Protein AF-A0A820BQ16-F1 (afdb_monomer_lite)

Sequence (74 aa):
MRDYQVRGLNWMISLYENGINGILADEMGLGKTLQTISLVGYMKLCRKSVPHLVISPKSTLRNWMNELKRWLPS

Foldseek 3Di:
DDPVLVVVLVVVVVCVVVVHDDDDPDDPPPPVLLSVLVNLVCCVPVHDNDDDDDDDDPVCPVVSVVSCCVRPND

Radius of gyration: 12.39 Å; chains: 1; bounding box: 29×28×25 Å

Secondary structure (DSSP, 8-state):
--HHHHHHHHHHHHHHHTT------PPTTS-HHHHHHHHHHHHHHHS----------GGGHHHHHHHHHHHS--

InterPro domains:
  IPR000330 SNF2, N-terminal domain [PF00176] (4-72)
  IPR014001 Helicase superfamily 1/2, ATP-binding domain [PS51192] (13-74)
  IPR027417 P-loop containing nucleoside triphosphate hydrolase [SSF52540] (1-73)
  IPR038718 SNF2-like, N-terminal domain superfamily [G3DSA:3.40.50.10810] (1-74)

pLDDT: mean 94.98, std 3.64, range [75.31, 98.0]

Organism: NCBI:txid392033

Structure (mmCIF, N/CA/C/O backbone):
data_AF-A0A820BQ16-F1
#
_entry.id   AF-A0A820BQ16-F1
#
loop_
_atom_site.group_PDB
_atom_site.id
_atom_site.type_symbol
_atom_site.label_atom_id
_atom_site.label_alt_id
_atom_site.label_comp_id
_atom_site.label_asym_id
_atom_site.label_entity_id
_atom_site.label_seq_id
_atom_site.pdbx_PDB_ins_code
_atom_site.Cartn_x
_atom_site.Cartn_y
_atom_site.Cartn_z
_atom_site.occupancy
_atom_site.B_iso_or_equiv
_atom_site.auth_seq_id
_atom_site.auth_comp_id
_atom_site.auth_asym_id
_atom_site.auth_atom_id
_atom_site.pdbx_PDB_model_num
ATOM 1 N N . MET A 1 1 ? -6.885 4.869 -10.098 1.00 89.06 1 MET A N 1
ATOM 2 C CA . MET A 1 1 ? -6.340 3.509 -9.878 1.00 89.06 1 MET A CA 1
ATOM 3 C C . MET A 1 1 ? -7.023 2.555 -10.836 1.00 89.06 1 MET A C 1
ATOM 5 O O . MET A 1 1 ? -8.160 2.816 -11.199 1.00 89.06 1 MET A O 1
ATOM 9 N N . ARG A 1 2 ? -6.340 1.489 -11.258 1.00 96.56 2 ARG A N 1
ATOM 10 C CA . ARG A 1 2 ? -6.947 0.402 -12.045 1.00 96.56 2 ARG A CA 1
ATOM 11 C C . ARG A 1 2 ? -7.764 -0.521 -11.131 1.00 96.56 2 ARG A C 1
ATOM 13 O O . ARG A 1 2 ? -7.456 -0.605 -9.943 1.00 96.56 2 ARG A O 1
ATOM 20 N N . ASP A 1 3 ? -8.726 -1.262 -11.672 1.00 97.44 3 ASP A N 1
ATOM 21 C CA . ASP A 1 3 ? -9.668 -2.077 -10.880 1.00 97.44 3 ASP A CA 1
ATOM 22 C C . ASP A 1 3 ? -8.987 -3.081 -9.950 1.00 97.44 3 ASP A C 1
ATOM 24 O O . ASP A 1 3 ? -9.352 -3.212 -8.784 1.00 97.44 3 ASP A O 1
ATOM 28 N N . TYR A 1 4 ? -7.941 -3.760 -10.428 1.00 96.75 4 TYR A N 1
ATOM 29 C CA . TYR A 1 4 ? -7.191 -4.702 -9.597 1.00 96.75 4 TYR A CA 1
ATOM 30 C C . TYR A 1 4 ? -6.498 -4.007 -8.415 1.00 96.75 4 TYR A C 1
ATOM 32 O O . TYR A 1 4 ? -6.391 -4.588 -7.341 1.00 96.75 4 TYR A O 1
ATOM 40 N N . GLN A 1 5 ? -6.091 -2.744 -8.578 1.00 97.75 5 GLN A N 1
ATOM 41 C CA . GLN A 1 5 ? -5.494 -1.960 -7.499 1.00 97.75 5 GLN A CA 1
ATOM 42 C C . GLN A 1 5 ? -6.540 -1.547 -6.469 1.00 97.75 5 GLN A C 1
ATOM 44 O O . GLN A 1 5 ? -6.246 -1.534 -5.279 1.00 97.75 5 GLN A O 1
ATOM 49 N N . VAL A 1 6 ? -7.755 -1.221 -6.919 1.00 97.69 6 VAL A N 1
ATOM 50 C CA . VAL A 1 6 ? -8.881 -0.912 -6.027 1.00 97.69 6 VAL A CA 1
ATOM 51 C C . VAL A 1 6 ? -9.261 -2.151 -5.218 1.00 97.69 6 VAL A C 1
ATOM 53 O O . VAL A 1 6 ? -9.441 -2.056 -4.008 1.00 97.69 6 VAL A O 1
ATOM 56 N N . ARG A 1 7 ? -9.293 -3.333 -5.849 1.00 97.38 7 ARG A N 1
ATOM 57 C CA . ARG A 1 7 ? -9.499 -4.605 -5.141 1.00 97.38 7 ARG A CA 1
ATOM 58 C C . ARG A 1 7 ? -8.407 -4.874 -4.102 1.00 97.38 7 ARG A C 1
ATOM 60 O O . ARG A 1 7 ? -8.743 -5.193 -2.967 1.00 97.38 7 ARG A O 1
ATOM 67 N N . GLY A 1 8 ? -7.133 -4.691 -4.460 1.00 97.62 8 GLY A N 1
ATOM 68 C CA . GLY A 1 8 ? -6.009 -4.839 -3.526 1.00 97.62 8 GLY A CA 1
ATOM 69 C C . GLY A 1 8 ? -6.089 -3.872 -2.340 1.00 97.62 8 GLY A C 1
ATOM 70 O O . GLY A 1 8 ? -5.897 -4.275 -1.195 1.00 97.62 8 GLY A O 1
ATOM 71 N N . LEU A 1 9 ? -6.465 -2.614 -2.587 1.00 97.69 9 LEU A N 1
ATOM 72 C CA . LEU A 1 9 ? -6.691 -1.625 -1.531 1.00 97.69 9 LEU A CA 1
ATOM 73 C C . LEU A 1 9 ? -7.842 -2.027 -0.601 1.00 97.69 9 LEU A C 1
ATOM 75 O O . LEU A 1 9 ? -7.657 -2.031 0.612 1.00 97.69 9 LEU A O 1
ATOM 79 N N . ASN A 1 10 ? -9.000 -2.399 -1.150 1.00 97.69 10 ASN A N 1
ATOM 80 C CA . ASN A 1 10 ? -10.152 -2.827 -0.351 1.00 97.69 10 ASN A CA 1
ATOM 81 C C . ASN A 1 10 ? -9.827 -4.065 0.493 1.00 97.69 10 ASN A C 1
ATOM 83 O O . ASN A 1 10 ? -10.235 -4.149 1.649 1.00 97.69 10 ASN A O 1
ATOM 87 N N . TRP A 1 11 ? -9.043 -4.997 -0.053 1.00 97.88 11 TRP A N 1
ATOM 88 C CA . TRP A 1 11 ? -8.548 -6.147 0.697 1.00 97.88 11 TRP A CA 1
ATOM 89 C C . TRP A 1 11 ? -7.651 -5.723 1.870 1.00 97.88 11 TRP A C 1
ATOM 91 O O . TRP A 1 11 ? -7.886 -6.155 2.996 1.00 97.88 11 TRP A O 1
ATOM 101 N N . MET A 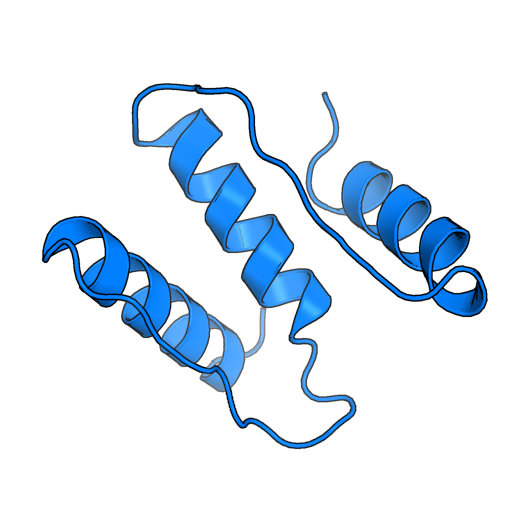1 12 ? -6.685 -4.821 1.656 1.00 97.81 12 MET A N 1
ATOM 102 C CA . MET A 1 12 ? -5.838 -4.305 2.744 1.00 97.81 12 MET A CA 1
ATOM 103 C C . MET A 1 12 ? -6.631 -3.530 3.809 1.00 97.81 12 MET A C 1
ATOM 105 O O . MET A 1 12 ? -6.315 -3.628 4.993 1.00 97.81 12 MET A O 1
ATOM 109 N N . ILE A 1 13 ? -7.668 -2.783 3.414 1.00 96.81 13 ILE A N 1
ATOM 110 C CA . ILE A 1 13 ? -8.577 -2.108 4.354 1.00 96.81 13 ILE A CA 1
ATOM 111 C C . ILE A 1 13 ? -9.310 -3.145 5.210 1.00 96.81 13 ILE A C 1
ATOM 113 O O . ILE A 1 13 ? -9.298 -3.036 6.433 1.00 96.81 13 ILE A O 1
ATOM 117 N N . SER A 1 14 ? -9.867 -4.189 4.589 1.00 97.88 14 SER A N 1
ATOM 118 C CA . SER A 1 14 ? -10.527 -5.284 5.307 1.00 97.88 14 SER A CA 1
ATOM 119 C C . SER A 1 14 ? -9.584 -5.967 6.298 1.00 97.88 14 SER A C 1
ATOM 121 O O . SER A 1 14 ? -10.003 -6.294 7.404 1.00 97.88 14 SER A O 1
ATOM 123 N N . LEU A 1 15 ? -8.314 -6.186 5.943 1.00 97.75 15 LEU A N 1
ATOM 124 C CA . LEU A 1 15 ? -7.327 -6.750 6.868 1.00 97.75 15 LEU A CA 1
ATOM 125 C C . LEU A 1 15 ? -7.136 -5.865 8.104 1.00 97.75 15 LEU A C 1
ATOM 127 O O . LEU A 1 15 ? -7.210 -6.356 9.230 1.00 97.75 15 LEU A O 1
ATOM 131 N N . TYR A 1 16 ? -6.965 -4.557 7.894 1.00 95.00 16 TYR A N 1
ATOM 132 C CA . TYR A 1 16 ? -6.819 -3.590 8.979 1.00 95.00 16 TYR A CA 1
ATOM 133 C C . TYR A 1 16 ? -8.041 -3.561 9.907 1.00 95.00 16 TYR A C 1
ATOM 135 O O . TYR A 1 16 ? -7.883 -3.598 11.124 1.00 95.00 16 TYR A O 1
ATOM 143 N N . GLU A 1 17 ? -9.253 -3.540 9.348 1.00 94.81 17 GLU A N 1
ATOM 144 C CA . GLU A 1 17 ? -10.501 -3.507 10.126 1.00 94.81 17 GLU A CA 1
ATOM 145 C C . GLU A 1 17 ? -10.703 -4.755 10.988 1.00 94.81 17 GLU A C 1
ATOM 147 O O . GLU A 1 17 ? -11.292 -4.673 12.062 1.00 94.81 17 GLU A O 1
ATOM 152 N N . ASN A 1 18 ? -10.167 -5.893 10.549 1.00 97.38 18 ASN A N 1
ATOM 153 C CA . ASN A 1 18 ? -10.221 -7.146 11.294 1.00 97.38 18 ASN A CA 1
ATOM 154 C C . ASN A 1 18 ? -8.996 -7.366 12.203 1.00 97.38 18 ASN A C 1
ATOM 156 O O . ASN A 1 18 ? -8.910 -8.398 12.863 1.00 97.38 18 ASN A O 1
ATOM 160 N N . GLY A 1 19 ? -8.039 -6.431 12.248 1.00 96.31 19 GLY A N 1
ATOM 161 C CA . GLY A 1 19 ? -6.811 -6.577 13.038 1.00 96.31 19 GLY A CA 1
ATOM 162 C C . GLY A 1 19 ? -5.878 -7.686 12.534 1.00 96.31 19 GLY A C 1
ATOM 163 O O . GLY A 1 19 ? -5.108 -8.248 13.311 1.00 96.31 19 GLY A O 1
ATOM 164 N N . ILE A 1 20 ? -5.952 -8.020 11.243 1.00 97.94 20 ILE A N 1
ATOM 165 C CA . ILE A 1 20 ? -5.178 -9.087 10.603 1.00 97.94 20 ILE A CA 1
ATOM 166 C C . ILE A 1 20 ? -4.053 -8.466 9.766 1.00 97.94 20 ILE A C 1
ATOM 168 O O . ILE A 1 20 ? -4.251 -7.480 9.061 1.00 97.94 20 ILE A O 1
ATOM 172 N N . ASN A 1 21 ? -2.862 -9.064 9.809 1.00 97.00 21 ASN A N 1
ATOM 173 C CA . ASN A 1 21 ? -1.747 -8.683 8.938 1.00 97.00 21 ASN A CA 1
ATOM 174 C C . ASN A 1 21 ? -1.799 -9.453 7.609 1.00 97.00 21 ASN A C 1
ATOM 176 O O . ASN A 1 21 ? -2.304 -10.572 7.556 1.00 97.00 21 ASN A O 1
ATOM 180 N N . GLY A 1 22 ? -1.224 -8.900 6.538 1.00 95.81 22 GLY A N 1
ATOM 181 C CA . GLY A 1 22 ? -1.208 -9.566 5.234 1.00 95.81 22 GLY A CA 1
ATOM 182 C C . GLY A 1 22 ? 0.019 -9.259 4.388 1.00 95.81 22 GLY A C 1
ATOM 183 O O . GLY A 1 22 ? 0.730 -8.281 4.614 1.00 95.81 22 GLY A O 1
ATOM 184 N N . ILE A 1 23 ? 0.247 -10.116 3.394 1.00 97.31 23 ILE A N 1
ATOM 185 C CA . ILE A 1 23 ? 1.312 -9.979 2.399 1.00 97.31 23 ILE A CA 1
ATOM 186 C C . ILE A 1 23 ? 0.655 -9.750 1.041 1.00 97.31 23 ILE A C 1
ATOM 188 O O . ILE A 1 23 ? -0.058 -10.614 0.536 1.00 97.31 23 ILE A O 1
ATOM 192 N N . LEU A 1 24 ? 0.909 -8.589 0.438 1.00 95.00 24 LEU A N 1
ATOM 193 C CA . LEU A 1 24 ? 0.451 -8.286 -0.915 1.00 95.00 24 LEU A CA 1
ATOM 194 C C . LEU A 1 24 ? 1.433 -8.882 -1.937 1.00 95.00 24 LEU A C 1
ATOM 196 O O . LEU A 1 24 ? 2.480 -8.295 -2.220 1.00 95.00 24 LEU A O 1
ATOM 200 N N . ALA A 1 25 ? 1.092 -10.054 -2.473 1.00 93.88 25 ALA A N 1
ATOM 201 C CA . ALA A 1 25 ? 1.956 -10.871 -3.333 1.00 93.88 25 ALA A CA 1
ATOM 202 C C . ALA A 1 25 ? 1.731 -10.667 -4.847 1.00 93.88 25 ALA A C 1
ATOM 204 O O . ALA A 1 25 ? 2.050 -11.540 -5.650 1.00 93.88 25 ALA A O 1
ATOM 205 N N . ASP A 1 26 ? 1.199 -9.510 -5.242 1.00 92.75 26 ASP A N 1
ATOM 206 C CA . ASP A 1 26 ? 0.995 -9.141 -6.646 1.00 92.75 26 ASP A CA 1
ATOM 207 C C . ASP A 1 26 ? 2.314 -9.105 -7.437 1.00 92.75 26 ASP A C 1
ATOM 209 O O . ASP A 1 26 ? 3.374 -8.760 -6.896 1.00 92.75 26 ASP A O 1
ATOM 213 N N . GLU A 1 27 ? 2.245 -9.332 -8.752 1.00 95.38 27 GLU A N 1
ATOM 214 C CA . GLU A 1 27 ? 3.385 -9.191 -9.663 1.00 95.38 27 GLU A CA 1
ATOM 215 C C . GLU A 1 27 ? 4.069 -7.810 -9.564 1.00 95.38 27 GLU A C 1
ATOM 217 O O . GLU A 1 27 ? 3.498 -6.780 -9.163 1.00 95.38 27 GLU A O 1
ATOM 222 N N . MET A 1 28 ? 5.361 -7.769 -9.895 1.00 92.38 28 MET A N 1
ATOM 223 C CA . MET A 1 28 ? 6.110 -6.513 -9.965 1.00 92.38 28 MET A CA 1
ATOM 224 C C . MET A 1 28 ? 5.527 -5.601 -11.053 1.00 92.38 28 MET A C 1
ATOM 226 O O . MET A 1 28 ? 5.033 -6.059 -12.073 1.00 92.38 28 MET A O 1
ATOM 230 N N . GLY A 1 29 ? 5.545 -4.286 -10.822 1.00 92.44 29 GLY A N 1
ATOM 231 C CA . GLY A 1 29 ? 4.974 -3.315 -11.764 1.00 92.44 29 GLY A CA 1
ATOM 232 C C . GLY A 1 29 ? 3.462 -3.086 -11.637 1.00 92.44 29 GLY A C 1
ATOM 233 O O . GLY A 1 29 ? 2.963 -2.091 -12.154 1.00 92.44 29 GLY A O 1
ATOM 234 N N . LEU A 1 30 ? 2.730 -3.889 -10.853 1.00 94.25 30 LEU A N 1
ATOM 235 C CA . LEU A 1 30 ? 1.288 -3.685 -10.627 1.00 94.25 30 LEU A CA 1
ATOM 236 C C . LEU A 1 30 ? 0.942 -2.473 -9.733 1.00 94.25 30 LEU A C 1
ATOM 238 O O . LEU A 1 30 ? -0.227 -2.145 -9.532 1.00 94.25 30 LEU A O 1
ATOM 242 N N . GLY A 1 31 ? 1.939 -1.727 -9.256 1.00 95.38 31 GLY A N 1
ATOM 243 C CA . GLY A 1 31 ? 1.718 -0.477 -8.523 1.00 95.38 31 GLY A CA 1
ATOM 244 C C . GLY A 1 31 ? 1.401 -0.672 -7.041 1.00 95.38 31 GLY A C 1
ATOM 245 O O . GLY A 1 31 ? 0.605 0.078 -6.485 1.00 95.38 31 GLY A O 1
ATOM 246 N N . LYS A 1 32 ? 2.054 -1.644 -6.390 1.00 96.50 32 LYS A N 1
ATOM 247 C CA . LYS A 1 32 ? 1.961 -1.868 -4.935 1.00 96.50 32 LYS A CA 1
ATOM 248 C C . LYS A 1 32 ? 2.246 -0.597 -4.126 1.00 96.50 32 LYS A C 1
ATOM 250 O O . LYS A 1 32 ? 1.519 -0.304 -3.192 1.00 96.50 32 LYS A O 1
ATOM 255 N N . THR A 1 33 ? 3.224 0.211 -4.546 1.00 96.62 33 THR A N 1
ATOM 256 C CA . THR A 1 33 ? 3.519 1.519 -3.932 1.00 96.62 33 THR A CA 1
ATOM 257 C C . THR A 1 33 ? 2.303 2.442 -3.920 1.00 96.62 33 THR A C 1
ATOM 259 O O . THR A 1 33 ? 1.976 2.992 -2.873 1.00 96.62 33 THR A O 1
ATOM 262 N N . LEU A 1 34 ? 1.600 2.571 -5.051 1.00 97.19 34 LEU A N 1
ATOM 263 C CA . LEU A 1 34 ? 0.389 3.388 -5.132 1.00 97.19 34 LEU A CA 1
ATOM 264 C C . LEU A 1 34 ? -0.693 2.848 -4.192 1.00 97.19 34 LEU A C 1
ATOM 266 O O . LEU A 1 34 ? -1.263 3.620 -3.433 1.00 97.19 34 LEU A O 1
ATOM 270 N N . GLN A 1 35 ? -0.920 1.531 -4.184 1.00 97.56 35 GLN A N 1
ATOM 271 C CA . GLN A 1 35 ? -1.898 0.908 -3.288 1.00 97.56 35 GLN A CA 1
ATOM 272 C C . GLN A 1 35 ? -1.563 1.154 -1.803 1.00 97.56 35 GLN A C 1
ATOM 274 O O . GLN A 1 35 ? -2.450 1.497 -1.026 1.00 97.56 35 GLN A O 1
ATOM 279 N N . THR A 1 36 ? -0.289 1.038 -1.403 1.00 96.56 36 THR A N 1
ATOM 280 C CA . THR A 1 36 ? 0.162 1.324 -0.029 1.00 96.56 36 THR A CA 1
ATOM 281 C C . THR A 1 36 ? -0.021 2.799 0.336 1.00 96.56 36 THR A C 1
ATOM 283 O O . THR A 1 36 ? -0.504 3.103 1.423 1.00 96.56 36 THR A O 1
ATOM 286 N N . ILE A 1 37 ? 0.314 3.730 -0.564 1.00 97.06 37 ILE A N 1
ATOM 287 C CA . ILE A 1 37 ? 0.099 5.168 -0.330 1.00 97.06 37 ILE A CA 1
ATOM 288 C C . ILE A 1 37 ? -1.396 5.470 -0.191 1.00 97.06 37 ILE A C 1
ATOM 290 O O . ILE A 1 37 ? -1.790 6.215 0.704 1.00 97.06 37 ILE A O 1
ATOM 294 N N . SER A 1 38 ? -2.240 4.859 -1.024 1.00 96.75 38 SER A N 1
ATOM 295 C CA . SER A 1 38 ? -3.693 4.994 -0.923 1.00 96.75 38 SER A CA 1
ATOM 296 C C . SER A 1 38 ? -4.240 4.452 0.397 1.00 96.75 38 SER A C 1
ATOM 298 O O . SER A 1 38 ? -5.144 5.067 0.955 1.00 96.75 38 SER A O 1
ATOM 300 N N . LEU A 1 39 ? -3.672 3.369 0.941 1.00 96.19 39 LEU A N 1
ATOM 301 C CA . LEU A 1 39 ? -4.032 2.872 2.272 1.00 96.19 39 LEU A CA 1
ATOM 302 C C . LEU A 1 39 ? -3.708 3.905 3.361 1.00 96.19 39 LEU A C 1
ATOM 304 O O . LEU A 1 39 ? -4.558 4.191 4.197 1.00 96.19 39 LEU A O 1
ATOM 308 N N . VAL A 1 40 ? -2.522 4.520 3.326 1.00 95.50 40 VAL A N 1
ATOM 309 C CA . VAL A 1 40 ? -2.157 5.601 4.263 1.00 95.50 40 VAL A CA 1
ATOM 310 C C . VAL A 1 40 ? -3.096 6.804 4.111 1.00 95.50 40 VAL A C 1
ATOM 312 O O . VAL A 1 40 ? -3.565 7.354 5.106 1.00 95.50 40 VAL A O 1
ATOM 315 N N . GLY A 1 41 ? -3.420 7.190 2.874 1.00 95.25 41 GLY A N 1
ATOM 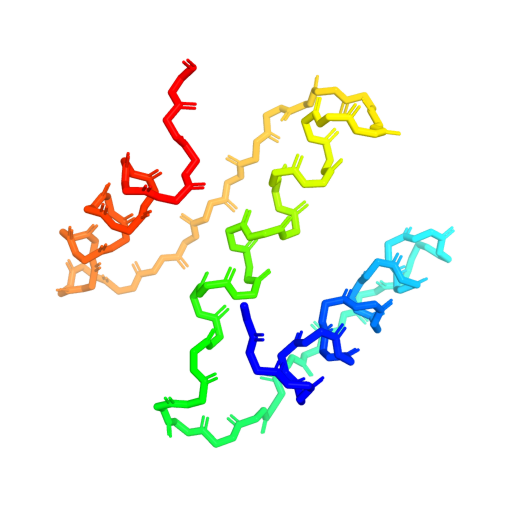316 C CA . GLY A 1 41 ? -4.379 8.259 2.592 1.00 95.25 41 GLY A CA 1
ATOM 317 C C . GLY A 1 41 ? -5.774 7.960 3.144 1.00 95.25 41 GLY A C 1
ATOM 318 O O . GLY A 1 41 ? -6.381 8.824 3.775 1.00 95.25 41 GLY A O 1
ATOM 319 N N . TYR A 1 42 ? -6.248 6.722 2.989 1.00 94.75 42 TYR A N 1
ATOM 320 C CA . TYR A 1 42 ? -7.499 6.254 3.584 1.00 94.75 42 TYR A CA 1
ATOM 321 C C . TYR A 1 42 ? -7.477 6.372 5.115 1.00 94.75 42 TYR A C 1
ATOM 323 O O . TYR A 1 42 ? -8.431 6.885 5.697 1.00 94.75 42 TYR A O 1
ATOM 331 N N . MET A 1 43 ? -6.376 5.989 5.775 1.00 93.88 43 MET A N 1
ATOM 332 C CA . MET A 1 43 ? -6.250 6.145 7.230 1.00 93.88 43 MET A CA 1
ATOM 333 C C . MET A 1 43 ? -6.281 7.616 7.665 1.00 93.88 43 MET A C 1
ATOM 335 O O . MET A 1 43 ? -6.939 7.944 8.652 1.00 93.88 43 MET A O 1
ATOM 339 N N . LYS A 1 44 ? -5.613 8.507 6.917 1.00 92.31 44 LYS A N 1
ATOM 340 C CA . LYS A 1 44 ? -5.591 9.956 7.188 1.00 92.31 44 LYS A CA 1
ATOM 341 C C . LYS A 1 44 ? -6.981 10.591 7.049 1.00 92.31 44 LYS A C 1
ATOM 343 O O . LYS A 1 44 ? -7.316 11.463 7.844 1.00 92.31 44 LYS A O 1
ATOM 348 N N . LEU A 1 45 ? -7.763 10.188 6.043 1.00 91.81 45 LEU A N 1
ATOM 349 C CA . LEU A 1 45 ? -9.039 10.828 5.687 1.00 91.81 45 L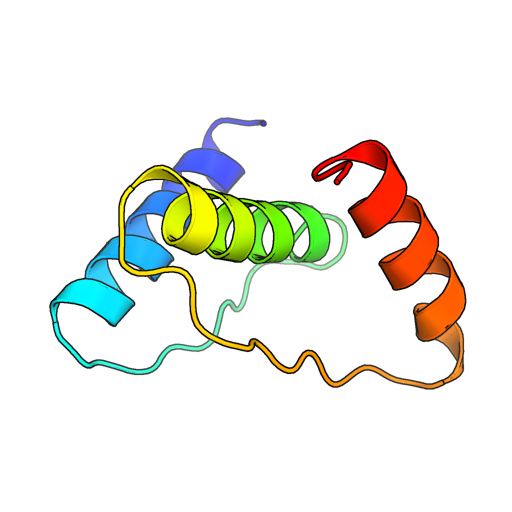EU A CA 1
ATOM 350 C C . LEU A 1 45 ? -10.267 10.204 6.364 1.00 91.81 45 LEU A C 1
ATOM 352 O O . LEU A 1 45 ? -11.209 10.916 6.695 1.00 91.81 45 LEU A O 1
ATOM 356 N N . CYS A 1 46 ? -10.286 8.882 6.535 1.00 92.50 46 CYS A N 1
ATOM 357 C CA . CYS A 1 46 ? -11.478 8.132 6.950 1.00 92.50 46 CYS A CA 1
ATOM 358 C C . CYS A 1 46 ? -11.345 7.481 8.334 1.00 92.50 46 CYS A C 1
ATOM 360 O O . CYS A 1 46 ? -12.297 6.861 8.823 1.00 92.50 46 CYS A O 1
ATOM 362 N N . ARG A 1 47 ? -10.167 7.561 8.958 1.00 88.94 47 ARG A N 1
ATOM 363 C CA . ARG A 1 47 ? -9.867 6.987 10.276 1.00 88.94 47 ARG A CA 1
ATOM 364 C C . ARG A 1 47 ? -9.096 8.008 11.119 1.00 88.94 47 ARG A C 1
ATOM 366 O O . ARG A 1 47 ? -9.041 9.195 10.806 1.00 88.94 47 ARG A O 1
ATOM 373 N N . LYS A 1 48 ? -8.537 7.556 12.243 1.00 85.50 48 LYS A N 1
ATOM 374 C CA . LYS A 1 48 ? -7.696 8.394 13.094 1.00 85.50 48 LYS A CA 1
ATOM 375 C C . LYS A 1 48 ? -6.324 8.544 12.446 1.00 85.50 48 LYS A C 1
ATOM 377 O O . LYS A 1 48 ? -5.602 7.560 12.306 1.00 85.50 48 LYS A O 1
ATOM 382 N N . SER A 1 49 ? -5.955 9.778 12.117 1.00 85.69 49 SER A N 1
ATOM 383 C CA . SER A 1 49 ? -4.605 10.094 11.659 1.00 85.69 49 SER A CA 1
ATOM 384 C C . SER A 1 49 ? -3.598 9.749 12.757 1.00 85.69 49 SER A C 1
ATOM 386 O O . SER A 1 49 ? -3.561 10.390 13.809 1.00 85.69 49 SER A O 1
ATOM 388 N N . VAL A 1 50 ? -2.790 8.723 12.509 1.00 89.19 50 VAL A N 1
ATOM 389 C CA . VAL A 1 50 ? -1.696 8.281 13.377 1.00 89.19 50 VAL A CA 1
ATOM 390 C C . VAL A 1 50 ? -0.390 8.269 12.581 1.00 89.19 50 VAL A C 1
ATOM 392 O O . VAL A 1 50 ? -0.423 8.209 11.351 1.00 89.19 50 VAL A O 1
ATOM 395 N N . PRO A 1 51 ? 0.777 8.343 13.238 1.00 92.94 51 PRO A N 1
ATOM 396 C CA . PRO A 1 51 ? 2.051 8.215 12.542 1.00 92.94 51 PRO A CA 1
ATOM 397 C C . PRO A 1 51 ? 2.179 6.857 11.833 1.00 92.94 51 PRO A C 1
ATOM 399 O O . PRO A 1 51 ? 1.890 5.815 12.421 1.00 92.94 51 PRO A O 1
ATOM 402 N N . HIS A 1 52 ? 2.656 6.867 10.586 1.00 93.19 52 HIS A N 1
ATOM 403 C CA . HIS A 1 52 ? 2.914 5.666 9.785 1.00 93.19 52 HIS A CA 1
ATOM 404 C C . HIS A 1 52 ? 4.399 5.579 9.407 1.00 93.19 52 HIS A C 1
ATOM 406 O O . HIS A 1 52 ? 5.013 6.590 9.067 1.00 93.19 52 HIS A O 1
ATOM 412 N N . LEU A 1 53 ? 4.965 4.367 9.426 1.00 95.62 53 LEU A N 1
ATOM 413 C CA . LEU A 1 53 ? 6.352 4.091 9.042 1.00 95.62 53 LEU A CA 1
ATOM 414 C C . LEU A 1 53 ? 6.387 3.178 7.811 1.00 95.62 53 LEU A C 1
ATOM 416 O O . LEU A 1 53 ? 5.847 2.076 7.841 1.00 95.62 53 LEU A O 1
ATOM 420 N N . VAL A 1 54 ? 7.062 3.622 6.749 1.00 95.31 54 VAL A N 1
ATOM 421 C CA . VAL A 1 54 ? 7.348 2.807 5.560 1.00 95.31 54 VAL A CA 1
ATOM 422 C C . VAL A 1 54 ? 8.842 2.517 5.510 1.00 95.31 54 VAL A C 1
ATOM 424 O O . VAL A 1 54 ? 9.658 3.437 5.520 1.00 95.31 54 VAL A O 1
ATOM 427 N N . ILE A 1 55 ? 9.198 1.237 5.420 1.00 96.81 55 ILE A N 1
ATOM 428 C CA . ILE A 1 55 ? 10.581 0.777 5.266 1.00 96.81 55 ILE 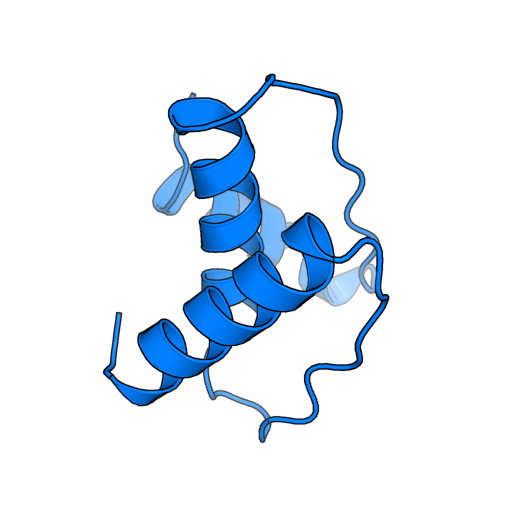A CA 1
ATOM 429 C C . ILE A 1 55 ? 10.764 0.298 3.826 1.00 96.81 55 ILE A C 1
ATOM 431 O O . ILE A 1 55 ? 9.955 -0.469 3.310 1.00 96.81 55 ILE A O 1
ATOM 435 N N . SER A 1 56 ? 11.824 0.759 3.161 1.00 96.31 56 SER A N 1
ATOM 436 C CA . SER A 1 56 ? 12.152 0.346 1.793 1.00 96.31 56 SER A CA 1
ATOM 437 C C . SER A 1 56 ? 13.668 0.324 1.563 1.00 96.31 56 SER A C 1
ATOM 439 O O . SER A 1 56 ? 14.398 0.997 2.299 1.00 96.31 56 SER A O 1
ATOM 441 N N . PRO A 1 57 ? 14.169 -0.411 0.551 1.00 98.00 57 PRO A N 1
ATOM 442 C CA . PRO A 1 57 ? 15.572 -0.350 0.155 1.00 98.00 57 PRO A CA 1
ATOM 443 C C . PRO A 1 57 ? 16.035 1.080 -0.147 1.00 98.00 57 PRO A C 1
ATOM 445 O O . PRO A 1 57 ? 15.292 1.887 -0.716 1.00 98.00 57 PRO A O 1
ATOM 448 N N . LYS A 1 58 ? 17.307 1.377 0.154 1.00 97.12 58 LYS A N 1
ATOM 449 C CA . LYS A 1 58 ? 17.908 2.707 -0.062 1.00 97.12 58 LYS A CA 1
ATOM 450 C C . LYS A 1 58 ? 17.702 3.225 -1.490 1.00 97.12 58 LYS A C 1
ATOM 452 O O . LYS A 1 58 ? 17.407 4.402 -1.680 1.00 97.12 58 LYS A O 1
ATOM 457 N N . SER A 1 59 ? 17.822 2.346 -2.484 1.00 97.44 59 SER A N 1
ATOM 458 C CA . SER A 1 59 ? 17.657 2.674 -3.905 1.00 97.44 59 SER A CA 1
ATOM 459 C C . SER A 1 59 ? 16.253 3.180 -4.258 1.00 97.44 59 SER A C 1
ATOM 461 O O . SER A 1 59 ? 16.111 3.983 -5.177 1.00 97.44 59 SER A O 1
ATOM 463 N N . THR A 1 60 ? 15.219 2.770 -3.518 1.00 96.44 60 THR A N 1
ATOM 464 C CA . THR A 1 60 ? 13.821 3.131 -3.800 1.00 96.44 60 THR A CA 1
ATOM 465 C C . THR A 1 60 ? 13.311 4.323 -2.995 1.00 96.44 60 THR A C 1
ATOM 467 O O . THR A 1 60 ? 12.235 4.832 -3.302 1.00 96.44 60 THR A O 1
ATOM 470 N N . LEU A 1 61 ? 14.066 4.815 -2.005 1.00 96.81 61 LEU A N 1
ATOM 471 C CA . LEU A 1 61 ? 13.625 5.909 -1.126 1.00 96.81 61 LEU A CA 1
ATOM 472 C C . LEU A 1 61 ? 13.221 7.165 -1.905 1.00 96.81 61 LEU A C 1
ATOM 474 O O . LEU A 1 61 ? 12.183 7.763 -1.628 1.00 96.81 61 LEU A O 1
ATOM 478 N N . ARG A 1 62 ? 14.006 7.552 -2.921 1.00 96.94 62 ARG A N 1
ATOM 479 C CA . ARG A 1 62 ? 13.690 8.737 -3.732 1.00 96.94 62 ARG A CA 1
ATOM 480 C C . ARG A 1 62 ? 12.392 8.572 -4.519 1.00 96.94 62 ARG A C 1
ATOM 482 O O . ARG A 1 62 ? 11.626 9.525 -4.620 1.00 96.94 62 ARG A O 1
ATOM 489 N N . ASN A 1 63 ? 12.123 7.364 -5.012 1.00 95.88 63 ASN A N 1
ATOM 490 C CA . ASN A 1 63 ? 10.863 7.051 -5.674 1.00 95.88 63 ASN A CA 1
ATOM 491 C C . ASN A 1 63 ? 9.684 7.168 -4.698 1.00 95.88 63 ASN A C 1
ATOM 493 O O . ASN A 1 63 ? 8.728 7.873 -4.992 1.00 95.88 63 ASN A O 1
ATOM 497 N N . TRP A 1 64 ? 9.784 6.566 -3.508 1.00 96.88 64 TRP A N 1
ATOM 498 C CA . TRP A 1 64 ? 8.748 6.665 -2.473 1.00 96.88 64 TRP A CA 1
ATOM 499 C C . TRP A 1 64 ? 8.425 8.111 -2.087 1.00 96.88 64 TRP A C 1
ATOM 501 O O . TRP A 1 64 ? 7.254 8.471 -2.015 1.00 96.88 64 TRP A O 1
ATOM 511 N N . MET A 1 65 ? 9.441 8.957 -1.894 1.00 95.75 65 MET A N 1
ATOM 512 C CA . MET A 1 65 ? 9.230 10.377 -1.584 1.00 95.75 65 MET A CA 1
ATOM 513 C C . MET A 1 65 ? 8.499 11.119 -2.708 1.00 95.75 65 MET A C 1
ATOM 515 O O . MET A 1 65 ? 7.621 11.934 -2.433 1.00 95.75 65 MET A O 1
ATOM 519 N N . ASN A 1 66 ? 8.849 10.848 -3.968 1.00 96.75 66 ASN A N 1
ATOM 520 C CA . ASN A 1 66 ? 8.201 11.479 -5.116 1.00 96.75 66 ASN A CA 1
ATOM 521 C C . ASN A 1 66 ? 6.746 11.020 -5.265 1.00 96.75 66 ASN A C 1
ATOM 523 O O . ASN A 1 66 ? 5.863 11.849 -5.465 1.00 96.75 66 ASN A O 1
ATOM 527 N N . GLU A 1 67 ? 6.491 9.719 -5.123 1.00 97.00 67 GLU A N 1
ATOM 528 C CA . GLU A 1 67 ? 5.146 9.147 -5.200 1.00 97.00 67 GLU A CA 1
ATOM 529 C C . GLU A 1 67 ? 4.256 9.657 -4.055 1.00 97.00 67 GLU A C 1
ATOM 531 O O . GLU A 1 67 ? 3.114 10.033 -4.299 1.00 97.00 67 GLU A O 1
ATOM 536 N N . LEU A 1 68 ? 4.779 9.765 -2.827 1.00 95.75 68 LEU A N 1
ATOM 537 C CA . LEU A 1 68 ? 4.048 10.357 -1.701 1.00 95.75 68 LEU A CA 1
ATOM 538 C C . LEU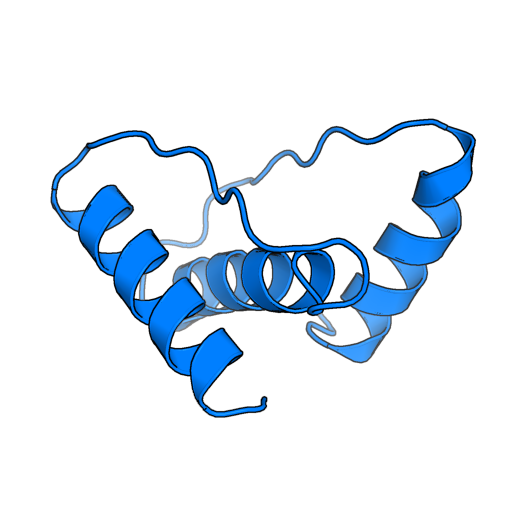 A 1 68 ? 3.679 11.818 -1.973 1.00 95.75 68 LEU A C 1
ATOM 540 O O . LEU A 1 68 ? 2.516 12.181 -1.838 1.00 95.75 68 LEU A O 1
ATOM 544 N N . LYS A 1 69 ? 4.632 12.641 -2.430 1.00 96.00 69 LYS A N 1
ATOM 545 C CA . LYS A 1 69 ? 4.365 14.045 -2.794 1.00 96.00 69 LYS A CA 1
ATOM 546 C C . LYS A 1 69 ? 3.332 14.176 -3.911 1.00 96.00 69 LYS A C 1
ATOM 548 O O . LYS A 1 69 ? 2.561 15.129 -3.918 1.00 96.00 69 LYS A O 1
ATOM 553 N N . ARG A 1 70 ? 3.343 13.244 -4.865 1.00 96.00 70 ARG A N 1
ATOM 554 C CA . ARG A 1 70 ? 2.438 13.245 -6.016 1.00 96.00 70 ARG A CA 1
ATOM 555 C C . ARG A 1 70 ? 1.019 12.825 -5.642 1.00 96.00 70 ARG A C 1
ATOM 557 O O . ARG A 1 70 ? 0.072 13.456 -6.096 1.00 96.00 70 ARG A O 1
ATOM 564 N N . TRP A 1 71 ? 0.873 11.740 -4.884 1.00 94.44 71 TRP A N 1
ATOM 565 C CA . TRP A 1 71 ? -0.422 11.084 -4.665 1.00 94.44 71 TRP A CA 1
ATOM 566 C C . TRP A 1 71 ? -1.069 11.409 -3.324 1.00 94.44 71 TRP A C 1
ATOM 568 O O . TRP A 1 71 ? -2.277 11.240 -3.187 1.00 94.44 71 TRP A O 1
ATOM 578 N N . LEU A 1 72 ? -0.292 11.869 -2.347 1.00 92.06 72 LEU A N 1
ATOM 579 C CA . LEU A 1 72 ? -0.786 12.287 -1.040 1.00 92.06 72 LEU A CA 1
ATOM 580 C C . LEU A 1 72 ? -0.079 13.581 -0.589 1.00 92.06 72 LEU A C 1
ATOM 582 O O . LEU A 1 72 ? 0.691 13.553 0.376 1.00 92.06 72 LEU A O 1
ATOM 586 N N . PRO A 1 73 ? -0.298 14.712 -1.292 1.00 87.31 73 PRO A N 1
ATOM 587 C CA . PRO A 1 73 ? 0.220 16.005 -0.856 1.00 87.31 73 PRO A CA 1
ATOM 588 C C . PRO A 1 73 ? -0.366 16.403 0.513 1.00 87.31 73 PRO A C 1
ATOM 590 O O . PRO A 1 73 ? -1.442 15.933 0.897 1.00 87.31 73 PRO A O 1
ATOM 593 N N . SER A 1 74 ? 0.389 17.217 1.260 1.00 75.31 74 SER A N 1
ATOM 594 C CA . SER A 1 74 ? 0.097 17.616 2.646 1.00 75.31 74 SER A CA 1
ATOM 595 C C . SER A 1 74 ? -1.280 18.235 2.827 1.00 75.31 74 SER A C 1
ATOM 597 O O . SER A 1 74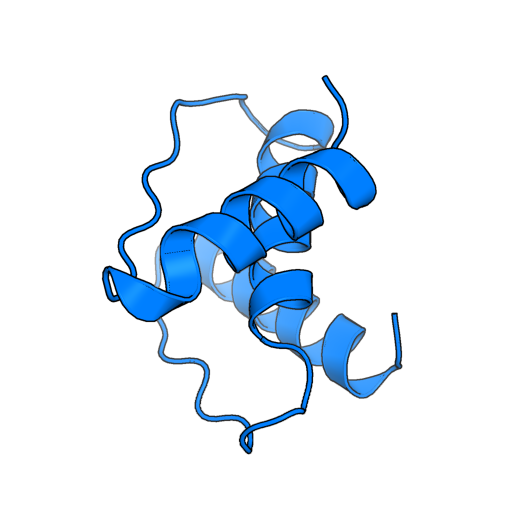 ? -1.576 19.200 2.090 1.00 75.31 74 SER A O 1
#